Protein AF-A0A0B7B7A6-F1 (afdb_monomer)

InterPro domains:
  IPR002202 Hydroxymethylglutaryl-CoA reductase, class I/II [PF00368] (1-121)
  IPR002202 Hydroxymethylglutaryl-CoA reductase, class I/II [PS50065] (1-121)
  IPR002202 Hydroxymethylglutaryl-CoA reductase, class I/II [PTHR10572] (1-123)
  IPR009029 Hydroxymethylglutaryl-CoA reductase, class I/II, substrate-binding domain superfamily [SSF56542] (1-111)
  IPR023074 Hydroxymethylglutaryl-CoA reductase, class I/II, catalytic domain superfamily [G3DSA:3.90.770.10] (1-116)
  IPR023076 Hydroxymethylglutaryl-CoA reductase, class I/II, conserved site [PS00318] (52-59)
  IPR023076 Hydroxymethylglutaryl-CoA reductase, class I/II, conserved site [PS01192] (106-119)

pLDDT: mean 80.35, std 23.57, range [34.16, 98.25]

Organism: NCBI:txid1028688

Foldseek 3Di:
DVLLVLLLVLCVQQQHDNVCSVLQSPKDKDWAQDDPVSPDIDIDMDGPGHDWDQDDGGNPPVRNVVSLVVVVQHDADPVDGCVSRVSSSVVSRVSSRVVVVVVVVCVVVVNVVVCCVPPVDDPVPDPVPPPDDPDPDDDDDDDDDDDDDDDDDD

Structure (mmCIF, N/CA/C/O backbone):
data_AF-A0A0B7B7A6-F1
#
_entry.id   AF-A0A0B7B7A6-F1
#
loop_
_atom_site.group_PDB
_atom_site.id
_atom_site.type_symbol
_atom_site.label_atom_id
_atom_site.label_alt_id
_atom_site.label_comp_id
_atom_site.label_asym_id
_atom_site.label_entity_id
_atom_site.label_seq_id
_atom_site.pdbx_PDB_ins_code
_atom_site.Cartn_x
_atom_site.Cartn_y
_atom_site.Cartn_z
_atom_site.occupancy
_atom_site.B_iso_or_equiv
_atom_site.auth_seq_id
_atom_site.auth_comp_id
_atom_site.auth_asym_id
_atom_site.auth_atom_id
_atom_site.pdbx_PDB_model_num
ATOM 1 N N . ALA A 1 1 ? 0.646 5.688 13.981 1.00 62.81 1 ALA A N 1
ATOM 2 C CA . ALA A 1 1 ? 1.655 4.775 14.539 1.00 62.81 1 ALA A CA 1
ATOM 3 C C . ALA A 1 1 ? 2.505 4.275 13.377 1.00 62.81 1 ALA A C 1
ATOM 5 O O . ALA A 1 1 ? 2.775 5.077 12.498 1.00 62.81 1 ALA A O 1
ATOM 6 N N . HIS A 1 2 ? 2.985 3.036 13.377 1.00 86.50 2 HIS A N 1
ATOM 7 C CA . HIS A 1 2 ? 3.994 2.429 12.490 1.00 86.50 2 HIS A CA 1
ATOM 8 C C . HIS A 1 2 ? 3.751 2.418 10.956 1.00 86.50 2 HIS A C 1
ATOM 10 O O . HIS A 1 2 ? 4.151 1.464 10.290 1.00 86.50 2 HIS A O 1
ATOM 16 N N . ALA A 1 3 ? 3.176 3.466 10.361 1.00 92.38 3 ALA A N 1
ATOM 17 C CA . ALA A 1 3 ? 3.035 3.654 8.913 1.00 92.38 3 ALA A CA 1
ATOM 18 C C . ALA A 1 3 ? 4.341 3.370 8.150 1.00 92.38 3 ALA A C 1
ATOM 20 O O . ALA A 1 3 ? 4.329 2.630 7.171 1.00 92.38 3 ALA A O 1
ATOM 21 N N . SER A 1 4 ? 5.477 3.857 8.663 1.00 94.75 4 SER A N 1
ATOM 22 C CA . SER A 1 4 ? 6.824 3.599 8.124 1.00 94.75 4 SER A CA 1
ATOM 23 C C . SER A 1 4 ? 7.138 2.106 7.943 1.00 94.75 4 SER A C 1
ATOM 25 O O . SER A 1 4 ? 7.704 1.719 6.922 1.00 94.75 4 SER A O 1
ATOM 27 N N . ASN A 1 5 ? 6.711 1.236 8.867 1.00 94.00 5 ASN A N 1
ATOM 28 C CA . ASN A 1 5 ? 6.957 -0.207 8.758 1.00 94.00 5 ASN A CA 1
ATOM 29 C C . ASN A 1 5 ? 6.199 -0.809 7.570 1.00 94.00 5 ASN A C 1
ATOM 31 O O . ASN A 1 5 ? 6.747 -1.611 6.818 1.00 94.00 5 ASN A O 1
ATOM 35 N N . ILE A 1 6 ? 4.936 -0.413 7.405 1.00 96.38 6 ILE A N 1
ATOM 36 C CA . ILE A 1 6 ? 4.052 -0.921 6.351 1.00 96.38 6 ILE A CA 1
ATOM 37 C C . ILE A 1 6 ? 4.491 -0.384 4.989 1.00 96.38 6 ILE A C 1
ATOM 39 O O . ILE A 1 6 ? 4.621 -1.157 4.042 1.00 96.38 6 ILE A O 1
ATOM 43 N N . VAL A 1 7 ? 4.773 0.919 4.909 1.00 97.62 7 VAL A N 1
ATOM 44 C CA . VAL A 1 7 ? 5.297 1.577 3.706 1.00 97.62 7 VAL A CA 1
ATOM 45 C C . VAL A 1 7 ? 6.592 0.899 3.269 1.00 97.62 7 VAL A C 1
ATOM 47 O O . VAL A 1 7 ? 6.667 0.416 2.145 1.00 97.62 7 VAL A O 1
ATOM 50 N N . THR A 1 8 ? 7.565 0.752 4.173 1.00 97.69 8 THR A N 1
ATOM 51 C CA . THR A 1 8 ? 8.848 0.095 3.873 1.00 97.69 8 THR A CA 1
ATOM 52 C C . THR A 1 8 ? 8.660 -1.345 3.389 1.00 97.69 8 THR A C 1
ATOM 54 O O . THR A 1 8 ? 9.280 -1.746 2.405 1.00 97.69 8 THR A O 1
ATOM 57 N N . ALA A 1 9 ? 7.788 -2.126 4.037 1.00 97.50 9 ALA A N 1
ATOM 58 C CA . ALA A 1 9 ? 7.530 -3.511 3.646 1.00 97.50 9 ALA A CA 1
ATOM 59 C C . ALA A 1 9 ? 6.959 -3.613 2.224 1.00 97.50 9 ALA A C 1
ATOM 61 O O . ALA A 1 9 ? 7.446 -4.408 1.418 1.00 97.50 9 ALA A O 1
ATOM 62 N N . ILE A 1 10 ? 5.964 -2.781 1.896 1.00 97.75 10 ILE A N 1
ATOM 63 C CA . ILE A 1 10 ? 5.385 -2.741 0.549 1.00 97.75 10 ILE A CA 1
ATOM 64 C C . ILE A 1 10 ? 6.428 -2.250 -0.458 1.00 97.75 10 ILE A C 1
ATOM 66 O O . ILE A 1 10 ? 6.550 -2.843 -1.523 1.00 97.75 10 ILE A O 1
ATOM 70 N N . TYR A 1 11 ? 7.214 -1.227 -0.115 1.00 98.25 11 TYR A N 1
ATOM 71 C CA . TYR A 1 11 ? 8.222 -0.644 -1.002 1.00 98.25 11 TYR A CA 1
ATOM 72 C C . TYR A 1 11 ? 9.265 -1.675 -1.423 1.00 98.25 11 TYR A C 1
ATOM 74 O O . TYR A 1 11 ? 9.534 -1.836 -2.612 1.00 98.25 11 TYR A O 1
ATOM 82 N N . ILE A 1 12 ? 9.797 -2.430 -0.460 1.00 97.81 12 ILE A N 1
ATOM 83 C CA . ILE A 1 12 ? 10.754 -3.506 -0.733 1.00 97.81 12 ILE A CA 1
ATOM 84 C C . ILE A 1 12 ? 10.103 -4.605 -1.585 1.00 97.81 12 ILE A C 1
ATOM 86 O O . ILE A 1 12 ? 10.711 -5.081 -2.546 1.00 97.81 12 ILE A O 1
ATOM 90 N N . ALA A 1 13 ? 8.865 -4.994 -1.264 1.00 97.81 13 ALA A N 1
ATOM 91 C CA . ALA A 1 13 ? 8.161 -6.063 -1.967 1.00 97.81 13 ALA A CA 1
ATOM 92 C C . ALA A 1 13 ? 7.827 -5.707 -3.424 1.00 97.81 13 ALA A C 1
ATOM 94 O O . ALA A 1 13 ? 7.899 -6.577 -4.288 1.00 97.81 13 ALA A O 1
ATOM 95 N N . THR A 1 14 ? 7.476 -4.451 -3.710 1.00 97.94 14 THR A N 1
ATOM 96 C CA . THR A 1 14 ? 7.044 -3.998 -5.042 1.00 97.94 14 THR A CA 1
ATOM 97 C C . THR A 1 14 ? 8.119 -3.220 -5.805 1.00 97.94 14 THR A C 1
ATOM 99 O O . THR A 1 14 ? 7.833 -2.656 -6.859 1.00 97.94 14 THR A O 1
ATOM 102 N N . GLY A 1 15 ? 9.360 -3.192 -5.309 1.00 97.69 15 GLY A N 1
ATOM 103 C CA . GLY A 1 15 ? 10.504 -2.602 -6.013 1.00 97.69 15 GLY A CA 1
ATOM 104 C C . GLY A 1 15 ? 10.510 -1.075 -6.073 1.00 97.69 15 GLY A C 1
ATOM 105 O O . GLY A 1 15 ? 11.027 -0.512 -7.039 1.00 97.69 15 GLY A O 1
ATOM 106 N N . GLN A 1 16 ? 9.931 -0.424 -5.066 1.00 98.06 16 GLN A N 1
ATOM 107 C CA . GLN A 1 16 ? 10.013 1.026 -4.859 1.00 98.06 16 GLN A CA 1
ATOM 108 C C . GLN A 1 16 ? 11.349 1.400 -4.200 1.00 98.06 16 GLN A C 1
ATOM 110 O O . GLN A 1 16 ? 12.101 0.518 -3.787 1.00 98.06 16 GLN A O 1
ATOM 115 N N . ASP A 1 17 ? 11.635 2.697 -4.064 1.00 97.50 17 ASP A N 1
ATOM 116 C CA . ASP A 1 17 ? 12.832 3.193 -3.376 1.00 97.50 17 ASP A CA 1
ATOM 117 C C . ASP A 1 17 ? 12.598 3.307 -1.853 1.00 97.50 17 ASP A C 1
ATOM 119 O O . ASP A 1 17 ? 11.888 4.213 -1.407 1.00 97.50 17 ASP A O 1
ATOM 123 N N . PRO A 1 18 ? 13.205 2.446 -1.008 1.00 95.88 18 PRO A N 1
ATOM 124 C CA . PRO A 1 18 ? 13.017 2.507 0.441 1.00 95.88 18 PRO A CA 1
ATOM 125 C C . PRO A 1 18 ? 13.544 3.799 1.078 1.00 95.88 18 PRO A C 1
ATOM 127 O O . PRO A 1 18 ? 13.100 4.150 2.171 1.00 95.88 18 PRO A O 1
ATOM 130 N N . ALA A 1 19 ? 14.457 4.530 0.428 1.00 96.62 19 ALA A N 1
ATOM 131 C CA . ALA A 1 19 ? 14.932 5.816 0.934 1.00 96.62 19 ALA A CA 1
ATOM 132 C C . ALA A 1 19 ? 13.810 6.871 0.949 1.00 96.62 19 ALA A C 1
ATOM 134 O O . ALA A 1 19 ? 13.771 7.726 1.837 1.00 96.62 19 ALA A O 1
ATOM 135 N N . GLN A 1 20 ? 12.836 6.755 0.039 1.00 96.19 20 GLN A N 1
ATOM 136 C CA . GLN A 1 20 ? 11.662 7.632 -0.034 1.00 96.19 20 GLN A CA 1
ATOM 137 C C . GLN A 1 20 ? 10.654 7.404 1.103 1.00 96.19 20 GLN A C 1
ATOM 139 O O . GLN A 1 20 ? 9.711 8.184 1.265 1.00 96.19 20 GLN A O 1
ATOM 144 N N . ASN A 1 21 ? 10.855 6.384 1.948 1.00 95.81 21 ASN A N 1
ATOM 145 C CA . ASN A 1 21 ? 10.019 6.136 3.122 1.00 95.81 21 ASN A CA 1
ATOM 146 C C . ASN A 1 21 ? 9.972 7.340 4.082 1.00 95.81 21 ASN A C 1
ATOM 148 O O . ASN A 1 21 ? 8.957 7.550 4.742 1.00 95.81 21 ASN A O 1
ATOM 152 N N . ILE A 1 22 ? 11.028 8.162 4.130 1.00 94.62 22 ILE A N 1
ATOM 153 C CA . ILE A 1 22 ? 11.085 9.364 4.979 1.00 94.62 22 ILE A CA 1
ATOM 154 C C . ILE A 1 22 ? 9.901 10.292 4.685 1.00 94.62 22 ILE A C 1
ATOM 156 O O . ILE A 1 22 ? 9.172 10.663 5.599 1.00 94.62 22 ILE A O 1
ATOM 160 N N . ALA A 1 23 ? 9.685 10.633 3.412 1.00 94.44 23 ALA A N 1
ATOM 161 C CA . ALA A 1 23 ? 8.574 11.486 2.999 1.00 94.44 23 ALA A CA 1
ATOM 162 C C . ALA A 1 23 ? 7.265 10.694 2.865 1.00 94.44 23 ALA A C 1
ATOM 164 O O . ALA A 1 23 ? 6.195 11.180 3.237 1.00 94.44 23 ALA A O 1
ATOM 165 N N . SER A 1 24 ? 7.345 9.455 2.377 1.00 96.56 24 SER A N 1
ATOM 166 C CA . SER A 1 24 ? 6.167 8.639 2.061 1.00 96.56 24 SER A CA 1
ATOM 167 C C . SER A 1 24 ? 5.424 8.114 3.285 1.00 96.56 24 SER A C 1
ATOM 169 O O . SER A 1 24 ? 4.249 7.775 3.183 1.00 96.56 24 SER A O 1
ATOM 171 N N . SER A 1 25 ? 6.070 8.067 4.451 1.00 96.50 25 SER A N 1
ATOM 172 C CA . SER A 1 25 ? 5.446 7.625 5.703 1.00 96.50 25 SER A CA 1
ATOM 173 C C . SER A 1 25 ? 4.732 8.735 6.480 1.00 96.50 25 SER A C 1
ATOM 175 O O . SER A 1 25 ? 4.135 8.444 7.520 1.00 96.50 25 SER A O 1
ATOM 177 N N . ASN A 1 26 ? 4.724 9.977 5.973 1.00 96.50 26 ASN A N 1
ATOM 178 C CA . ASN A 1 26 ? 3.907 11.053 6.531 1.00 96.50 26 ASN A CA 1
ATOM 179 C C . ASN A 1 26 ? 2.438 10.628 6.539 1.00 96.50 26 ASN A C 1
ATOM 181 O O . ASN A 1 26 ? 1.828 10.418 5.491 1.00 96.50 26 ASN A O 1
ATOM 185 N N . CYS A 1 27 ? 1.881 10.483 7.737 1.00 96.38 27 CYS A N 1
ATOM 186 C CA . CYS A 1 27 ? 0.576 9.881 7.935 1.00 96.38 27 CYS A CA 1
ATOM 187 C C . CYS A 1 27 ? -0.152 10.542 9.106 1.00 96.38 27 CYS A C 1
ATOM 189 O O . CYS A 1 27 ? 0.421 10.740 10.179 1.00 96.38 27 CYS A O 1
ATOM 191 N N . MET A 1 28 ? -1.431 10.846 8.900 1.00 96.31 28 MET A N 1
ATOM 192 C CA . MET A 1 28 ? -2.365 11.266 9.938 1.00 96.31 28 MET A CA 1
ATOM 193 C C . MET A 1 28 ? -3.535 10.287 9.969 1.00 96.31 28 MET A C 1
ATOM 195 O O . MET A 1 28 ? -4.193 10.078 8.950 1.00 96.31 28 MET A O 1
ATOM 199 N N . VAL A 1 29 ? -3.789 9.701 11.138 1.00 94.75 29 VAL A N 1
ATOM 200 C CA . VAL A 1 29 ? -4.912 8.787 11.367 1.00 94.75 29 VAL A CA 1
ATOM 201 C C . VAL A 1 29 ? -5.874 9.438 12.343 1.00 94.75 29 VAL A C 1
ATOM 203 O O . VAL A 1 29 ? -5.455 9.868 13.418 1.00 94.75 29 VAL A O 1
ATOM 206 N N . LEU A 1 30 ? -7.149 9.497 11.972 1.00 95.62 30 LEU A N 1
ATOM 207 C CA . LEU A 1 30 ? -8.223 10.008 12.819 1.00 95.62 30 LEU A CA 1
ATOM 208 C C . LEU A 1 30 ? -9.247 8.899 13.042 1.00 95.62 30 LEU A C 1
ATOM 210 O O . LEU A 1 30 ? -9.543 8.131 12.127 1.00 95.62 30 LEU A O 1
ATOM 214 N N . MET A 1 31 ? -9.760 8.816 14.265 1.00 95.31 31 MET A N 1
ATOM 215 C CA . MET A 1 31 ? -10.747 7.829 14.692 1.00 95.31 31 MET A CA 1
ATOM 216 C C . MET A 1 31 ? -11.840 8.544 15.480 1.00 95.31 31 MET A C 1
ATOM 218 O O . MET A 1 31 ? -11.529 9.260 16.432 1.00 95.31 31 MET A O 1
ATOM 222 N N . GLU A 1 32 ? -13.097 8.352 15.096 1.00 94.12 32 GLU A N 1
ATOM 223 C CA . GLU A 1 32 ? -14.252 8.983 15.736 1.00 94.12 32 GLU A CA 1
ATOM 224 C C . GLU A 1 32 ? -15.450 8.019 15.818 1.00 94.12 32 GLU A C 1
ATOM 226 O O . GLU A 1 32 ? -15.596 7.150 14.951 1.00 94.12 32 GLU A O 1
ATOM 231 N N . PRO A 1 33 ? -16.308 8.141 16.849 1.00 94.62 33 PRO A N 1
ATOM 232 C CA . PRO A 1 33 ? -17.575 7.418 16.901 1.00 94.62 33 PRO A CA 1
ATOM 233 C C . PRO A 1 33 ? -18.469 7.790 15.716 1.00 94.62 33 PRO A C 1
ATOM 235 O O . PRO A 1 33 ? -18.516 8.949 15.301 1.00 94.62 33 PRO A O 1
ATOM 238 N N . ALA A 1 34 ? -19.203 6.816 15.195 1.00 93.38 34 ALA A N 1
ATOM 239 C CA . ALA A 1 34 ? -20.043 6.972 14.019 1.00 93.38 34 ALA A CA 1
ATOM 240 C C . ALA A 1 34 ? -21.361 6.195 14.139 1.00 93.38 34 ALA A C 1
ATOM 242 O O . ALA A 1 34 ? -21.602 5.446 15.087 1.00 93.38 34 ALA A O 1
ATOM 243 N N . GLY A 1 35 ? -22.226 6.398 13.146 1.00 93.00 35 GLY A N 1
ATOM 244 C CA . GLY A 1 35 ? -23.550 5.785 13.081 1.00 93.00 35 GLY A CA 1
ATOM 245 C C . GLY A 1 35 ? -24.596 6.495 13.958 1.00 93.00 35 GLY A C 1
ATOM 246 O O . GLY A 1 35 ? -24.260 7.373 14.752 1.00 93.00 35 GLY A O 1
ATOM 247 N N . PRO A 1 36 ? -25.890 6.144 13.828 1.00 90.12 36 PRO A N 1
ATOM 248 C CA . PRO A 1 36 ? -26.980 6.817 14.546 1.00 90.12 36 PRO A CA 1
ATOM 249 C C . PRO A 1 36 ? -26.925 6.670 16.073 1.00 90.12 36 PRO A C 1
ATOM 251 O O . PRO A 1 36 ? -27.492 7.496 16.784 1.00 90.12 36 PRO A O 1
ATOM 254 N N . LEU A 1 37 ? -26.281 5.606 16.562 1.00 90.81 37 LEU A N 1
ATOM 255 C CA . LEU A 1 37 ? -26.176 5.267 17.986 1.00 90.81 37 LEU A CA 1
ATOM 256 C C . LEU A 1 37 ? -24.780 5.540 18.573 1.00 90.81 37 LEU A C 1
ATOM 258 O O . LEU A 1 37 ? -24.631 5.517 19.789 1.00 90.81 37 LEU A O 1
ATOM 262 N N . GLY A 1 38 ? -23.776 5.832 17.734 1.00 90.50 38 GLY A N 1
ATOM 263 C CA . GLY A 1 38 ? -22.392 6.060 18.170 1.00 90.50 38 GLY A CA 1
ATOM 264 C C . GLY A 1 38 ? -21.568 4.791 18.421 1.00 90.50 38 GLY A C 1
ATOM 265 O O . GLY A 1 38 ? -20.475 4.894 18.973 1.00 90.50 38 GLY A O 1
ATOM 266 N N . ASP A 1 39 ? -22.074 3.619 18.027 1.00 91.38 39 ASP A N 1
ATOM 267 C CA . ASP A 1 39 ? -21.418 2.320 18.240 1.00 91.38 39 ASP A CA 1
ATOM 268 C C . ASP A 1 39 ? -20.472 1.911 17.094 1.00 91.38 39 ASP A C 1
ATOM 270 O O . ASP A 1 39 ? -19.683 0.975 17.246 1.00 91.38 39 ASP A O 1
ATOM 274 N N . ASP A 1 40 ? -20.525 2.603 15.950 1.00 94.75 40 ASP A N 1
ATOM 275 C CA . ASP A 1 40 ? -19.617 2.355 14.830 1.00 94.75 40 ASP A CA 1
ATOM 276 C C . ASP A 1 40 ? -18.324 3.168 14.991 1.00 94.75 40 ASP A C 1
ATOM 278 O O . ASP A 1 40 ? -18.293 4.221 15.629 1.00 94.75 40 ASP A O 1
ATOM 282 N N . LEU A 1 41 ? -17.242 2.708 14.361 1.00 93.81 41 LEU A N 1
ATOM 283 C CA . LEU A 1 41 ? -15.968 3.425 14.317 1.00 93.81 41 LEU A CA 1
ATOM 284 C C . LEU A 1 41 ? -15.724 3.970 12.910 1.00 93.81 41 LEU A C 1
ATOM 286 O O . LEU A 1 41 ? -15.495 3.199 11.976 1.00 93.81 41 LEU A O 1
ATOM 290 N N . HIS A 1 42 ? -15.700 5.294 12.763 1.00 96.12 42 HIS A N 1
ATOM 291 C CA . HIS A 1 42 ? -15.165 5.926 11.564 1.00 96.12 42 HIS A CA 1
ATOM 292 C C . HIS A 1 42 ? -13.659 6.130 11.731 1.00 96.12 42 HIS A C 1
ATOM 294 O O . HIS A 1 42 ? -13.191 6.737 12.693 1.00 96.12 42 HIS A O 1
ATOM 300 N N . ILE A 1 43 ? -12.892 5.594 10.785 1.00 96.12 43 ILE A N 1
ATOM 301 C CA . ILE A 1 43 ? -11.440 5.723 10.725 1.00 96.12 43 ILE A CA 1
ATOM 302 C C . ILE A 1 43 ? -11.050 6.334 9.384 1.00 96.12 43 ILE A C 1
ATOM 304 O O . ILE A 1 43 ? -11.536 5.917 8.333 1.00 96.12 43 ILE A O 1
ATOM 308 N N . SER A 1 44 ? -10.136 7.299 9.417 1.00 96.69 44 SER A N 1
ATOM 309 C CA . SER A 1 44 ? -9.534 7.873 8.217 1.00 96.69 44 SER A CA 1
ATOM 310 C C . SER A 1 44 ? -8.013 7.892 8.319 1.00 96.69 44 SER A C 1
ATOM 312 O O . SER A 1 44 ? -7.444 8.029 9.402 1.00 96.69 44 SER A O 1
ATOM 314 N N . CYS A 1 45 ? -7.355 7.736 7.172 1.00 96.56 45 CYS A N 1
ATOM 315 C CA . CYS A 1 45 ? -5.907 7.786 7.024 1.00 96.56 45 CYS A CA 1
ATOM 316 C C . CYS A 1 45 ? -5.566 8.755 5.891 1.00 96.56 45 CYS A C 1
ATOM 318 O O . CYS A 1 45 ? -6.032 8.592 4.763 1.00 96.56 45 CYS A O 1
ATOM 320 N N . THR A 1 46 ? -4.761 9.769 6.197 1.00 97.62 46 THR A N 1
ATOM 321 C CA . THR A 1 46 ? -4.288 10.758 5.227 1.00 97.62 46 THR A CA 1
ATOM 322 C C . THR A 1 46 ? -2.781 10.649 5.089 1.00 97.62 46 THR A C 1
ATOM 324 O O . THR A 1 46 ? -2.056 10.794 6.071 1.00 97.62 46 THR A O 1
ATOM 327 N N . MET A 1 47 ? -2.311 10.422 3.864 1.00 97.94 47 MET A N 1
ATOM 328 C CA . MET A 1 47 ? -0.892 10.326 3.525 1.00 97.94 47 MET A CA 1
ATOM 329 C C . MET A 1 47 ? -0.608 11.223 2.312 1.00 97.94 47 MET A C 1
ATOM 331 O O . MET A 1 47 ? -0.900 10.825 1.183 1.00 97.94 47 MET A O 1
ATOM 335 N N . PRO A 1 48 ? -0.117 12.460 2.517 1.00 97.06 48 PRO A N 1
ATOM 336 C CA . PRO A 1 48 ? -0.088 13.479 1.465 1.00 97.06 48 PRO A CA 1
ATOM 337 C C . PRO A 1 48 ? 1.065 13.320 0.466 1.00 97.06 48 PRO A C 1
ATOM 339 O O . PRO A 1 48 ? 1.025 13.918 -0.605 1.00 97.06 48 PRO A O 1
ATOM 342 N N . SER A 1 49 ? 2.095 12.548 0.811 1.00 96.75 49 SER A N 1
ATOM 343 C CA . SER A 1 49 ? 3.380 12.531 0.104 1.00 96.75 49 SER A CA 1
ATOM 344 C C . SER A 1 49 ? 3.847 11.117 -0.246 1.00 96.75 49 SER A C 1
ATOM 346 O O . SER A 1 49 ? 5.028 10.818 -0.124 1.00 96.75 49 SER A O 1
ATOM 348 N N . ILE A 1 50 ? 2.929 10.231 -0.653 1.00 97.69 50 ILE A N 1
ATOM 349 C CA . ILE A 1 50 ? 3.287 8.878 -1.109 1.00 97.69 50 ILE A CA 1
ATOM 350 C C . ILE A 1 50 ? 3.991 8.960 -2.471 1.00 97.69 50 ILE A C 1
ATOM 352 O O . ILE A 1 50 ? 3.365 9.284 -3.481 1.00 97.69 50 ILE A O 1
ATOM 356 N N . GLU A 1 51 ? 5.275 8.611 -2.503 1.00 97.62 51 GLU A N 1
ATOM 357 C CA . GLU A 1 51 ? 6.102 8.578 -3.713 1.00 97.62 51 GLU A CA 1
ATOM 358 C C . GLU A 1 51 ? 6.207 7.143 -4.240 1.00 97.62 51 GLU A C 1
ATOM 360 O O . GLU A 1 51 ? 6.916 6.322 -3.664 1.00 97.62 51 GLU A O 1
ATOM 365 N N . VAL A 1 52 ? 5.480 6.817 -5.315 1.00 97.50 52 VAL A N 1
ATOM 366 C CA . VAL A 1 52 ? 5.418 5.450 -5.865 1.00 97.50 52 VAL A CA 1
ATOM 367 C C . VAL A 1 52 ? 5.337 5.417 -7.386 1.00 97.50 52 VAL A C 1
ATOM 369 O O . VAL A 1 52 ? 4.845 6.349 -8.023 1.00 97.50 52 VAL A O 1
ATOM 372 N N . GLY A 1 53 ? 5.748 4.289 -7.966 1.00 97.25 53 GLY A N 1
ATOM 373 C CA . GLY A 1 53 ? 5.639 4.002 -9.391 1.00 97.25 53 GLY A CA 1
ATOM 374 C C . GLY A 1 53 ? 5.474 2.510 -9.686 1.00 97.25 53 GLY A C 1
ATOM 375 O O . GLY A 1 53 ? 5.841 1.645 -8.898 1.00 97.25 53 GLY A O 1
ATOM 376 N N . THR A 1 54 ? 4.912 2.197 -10.851 1.00 97.44 54 THR A N 1
ATOM 377 C CA . THR A 1 54 ? 4.707 0.810 -11.321 1.00 97.44 54 THR A CA 1
ATOM 378 C C . THR A 1 54 ? 5.515 0.478 -12.578 1.00 97.44 54 THR A C 1
ATOM 380 O O . THR A 1 54 ? 5.360 -0.599 -13.153 1.00 97.44 54 THR A O 1
ATOM 383 N N . VAL A 1 55 ? 6.377 1.408 -13.006 1.00 96.44 55 VAL A N 1
ATOM 384 C CA . VAL A 1 55 ? 7.263 1.304 -14.171 1.00 96.44 55 VAL A CA 1
ATOM 385 C C . VAL A 1 55 ? 8.641 1.854 -13.796 1.00 96.44 55 VAL A C 1
ATOM 387 O O . VAL A 1 55 ? 8.736 2.943 -13.235 1.00 96.44 55 VAL A O 1
ATOM 390 N N . GLY A 1 56 ? 9.706 1.136 -14.162 1.00 95.19 56 GLY A N 1
ATOM 391 C CA . GLY A 1 56 ? 11.098 1.564 -13.974 1.00 95.19 56 GLY A CA 1
ATOM 392 C C . GLY A 1 56 ? 11.695 1.217 -12.604 1.00 95.19 56 GLY A C 1
ATOM 393 O O . GLY A 1 56 ? 11.032 0.653 -11.734 1.00 95.19 56 GLY A O 1
ATOM 394 N N . GLY A 1 57 ? 12.982 1.517 -12.418 1.00 94.94 57 GLY A N 1
ATOM 395 C CA . GLY A 1 57 ? 13.696 1.230 -11.168 1.00 94.94 57 GLY A CA 1
ATOM 396 C C . GLY A 1 57 ? 13.661 -0.255 -10.787 1.00 94.94 57 GLY A C 1
ATOM 397 O O . GLY A 1 57 ? 13.851 -1.123 -11.637 1.00 94.94 57 GLY A O 1
ATOM 398 N N . GLY A 1 58 ? 13.391 -0.553 -9.513 1.00 96.31 58 GLY A N 1
ATOM 399 C CA . GLY A 1 58 ? 13.299 -1.924 -9.000 1.00 96.31 58 GLY A CA 1
ATOM 400 C C . GLY A 1 58 ? 12.057 -2.698 -9.459 1.00 96.31 58 GLY A C 1
ATOM 401 O O . GLY A 1 58 ? 12.032 -3.920 -9.342 1.00 96.31 58 GLY A O 1
ATOM 402 N N . THR A 1 59 ? 11.048 -2.027 -10.025 1.00 96.75 59 THR A N 1
ATOM 403 C CA . THR A 1 59 ? 9.770 -2.653 -10.429 1.00 96.75 59 THR A CA 1
ATOM 404 C C . THR A 1 59 ? 9.903 -3.633 -11.599 1.00 96.75 59 THR A C 1
ATOM 406 O O . THR A 1 59 ? 9.019 -4.458 -11.822 1.00 96.75 59 THR A O 1
ATOM 409 N N . VAL A 1 60 ? 11.008 -3.564 -12.351 1.00 96.31 60 VAL A N 1
ATOM 410 C CA . VAL A 1 60 ? 11.278 -4.445 -13.502 1.00 96.31 60 VAL A CA 1
ATOM 411 C C . VAL A 1 60 ? 11.901 -5.781 -13.096 1.00 96.31 60 VAL A C 1
ATOM 413 O O . VAL A 1 60 ? 11.957 -6.705 -13.908 1.00 96.31 60 VAL A O 1
ATOM 416 N N . LEU A 1 61 ? 12.391 -5.887 -11.858 1.00 96.81 61 LEU A N 1
ATOM 417 C CA . LEU A 1 61 ? 13.031 -7.095 -1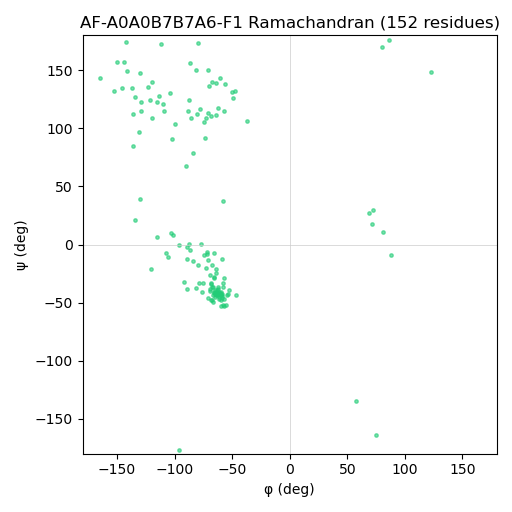1.355 1.00 96.81 61 LEU A CA 1
ATOM 418 C C . LEU A 1 61 ? 11.981 -8.206 -11.179 1.00 96.81 61 LEU A C 1
ATOM 420 O O . LEU A 1 61 ? 10.907 -7.930 -10.644 1.00 96.81 61 LEU A O 1
ATOM 424 N N . PRO A 1 62 ? 12.256 -9.462 -11.591 1.00 97.19 62 PRO A N 1
ATOM 425 C CA . PRO A 1 62 ? 11.231 -10.508 -11.627 1.00 97.19 62 PRO A CA 1
ATOM 426 C C . PRO A 1 62 ? 10.469 -10.738 -10.307 1.00 97.19 62 PRO A C 1
ATOM 428 O O . PRO A 1 62 ? 9.245 -10.859 -10.369 1.00 97.19 62 PRO A O 1
ATOM 431 N N . PRO A 1 63 ? 11.111 -10.754 -9.117 1.00 97.19 63 PRO A N 1
ATOM 432 C CA . PRO A 1 63 ? 10.384 -10.926 -7.856 1.00 97.19 63 PRO A CA 1
ATOM 433 C C . PRO A 1 63 ? 9.424 -9.766 -7.552 1.00 97.19 63 PRO A C 1
ATOM 435 O O . PRO A 1 63 ? 8.269 -9.982 -7.200 1.00 97.19 63 PRO A O 1
ATOM 438 N N . GLN A 1 64 ? 9.885 -8.529 -7.727 1.00 97.94 64 GLN A N 1
ATOM 439 C CA . GLN A 1 64 ? 9.116 -7.315 -7.458 1.00 97.94 64 GLN A CA 1
ATOM 440 C C . GLN A 1 64 ? 7.981 -7.139 -8.474 1.00 97.94 64 GLN A C 1
ATOM 442 O O . GLN A 1 64 ? 6.864 -6.766 -8.114 1.00 97.94 64 GLN A O 1
ATOM 447 N N . ALA A 1 65 ? 8.248 -7.480 -9.736 1.00 97.31 65 ALA A N 1
ATOM 448 C CA . ALA A 1 65 ? 7.252 -7.526 -10.795 1.00 97.31 65 ALA A CA 1
ATOM 449 C C . ALA A 1 65 ? 6.132 -8.526 -10.473 1.00 97.31 65 ALA A C 1
ATOM 451 O O . ALA A 1 65 ? 4.964 -8.187 -10.640 1.00 97.31 65 ALA A O 1
ATOM 452 N N . ALA A 1 66 ? 6.464 -9.707 -9.937 1.00 98.19 66 ALA A N 1
ATOM 453 C CA . ALA A 1 66 ? 5.465 -10.683 -9.505 1.00 98.19 66 ALA A CA 1
ATOM 454 C C . ALA A 1 66 ? 4.575 -10.140 -8.370 1.00 98.19 66 ALA A C 1
ATOM 456 O O . ALA A 1 66 ? 3.369 -10.379 -8.364 1.00 98.19 66 ALA A O 1
ATOM 457 N N . CYS A 1 67 ? 5.130 -9.353 -7.442 1.00 97.94 67 CYS A N 1
ATOM 458 C CA . CYS A 1 67 ? 4.336 -8.665 -6.420 1.00 97.94 67 CYS A CA 1
ATOM 459 C C . CYS A 1 67 ? 3.369 -7.634 -7.013 1.00 97.94 67 CYS A C 1
ATOM 461 O O . CYS A 1 67 ? 2.222 -7.546 -6.580 1.00 97.94 67 CYS A O 1
A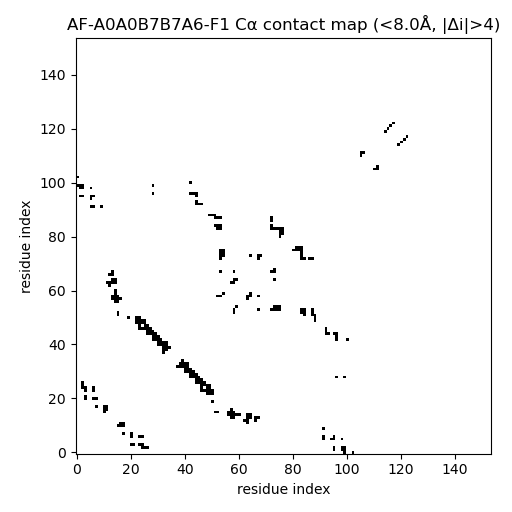TOM 463 N N . LEU A 1 68 ? 3.801 -6.874 -8.020 1.00 97.56 68 LEU A N 1
ATOM 464 C CA . LEU A 1 68 ? 2.928 -5.940 -8.736 1.00 97.56 68 LEU A CA 1
ATOM 465 C C . LEU A 1 68 ? 1.858 -6.664 -9.570 1.00 97.56 68 LEU A C 1
ATOM 467 O O . LEU A 1 68 ? 0.729 -6.178 -9.656 1.00 97.56 68 LEU A O 1
ATOM 471 N N . ASP A 1 69 ? 2.182 -7.835 -10.127 1.00 97.62 69 ASP A N 1
ATOM 472 C CA . ASP A 1 69 ? 1.234 -8.711 -10.826 1.00 97.62 69 ASP A CA 1
ATOM 473 C C . ASP A 1 69 ? 0.164 -9.254 -9.866 1.00 97.62 69 ASP A C 1
ATOM 475 O O . ASP A 1 69 ? -1.020 -9.214 -10.194 1.00 97.62 69 ASP A O 1
ATOM 479 N N . MET A 1 70 ? 0.540 -9.669 -8.646 1.00 97.31 70 MET A N 1
ATOM 480 C CA . MET A 1 70 ? -0.419 -10.085 -7.606 1.00 97.31 70 MET A CA 1
ATOM 481 C C . MET A 1 70 ? -1.421 -8.979 -7.251 1.00 97.31 70 MET A C 1
ATOM 483 O O . MET A 1 70 ? -2.573 -9.262 -6.929 1.00 97.31 70 MET A O 1
ATOM 487 N N . LEU A 1 71 ? -0.989 -7.718 -7.314 1.00 96.62 71 LEU A N 1
ATOM 488 C CA . LEU A 1 71 ? -1.837 -6.551 -7.074 1.00 96.62 71 LEU A CA 1
ATOM 489 C C . LEU A 1 71 ? -2.587 -6.079 -8.337 1.00 96.62 71 LEU A C 1
ATOM 491 O O . LEU A 1 71 ? -3.405 -5.163 -8.244 1.00 96.62 71 LEU A O 1
ATOM 495 N N . GLY A 1 72 ? -2.324 -6.685 -9.501 1.00 97.00 72 GLY A N 1
ATOM 496 C CA . GLY A 1 72 ? -2.959 -6.354 -10.779 1.00 97.00 72 GLY A CA 1
ATOM 497 C C . GLY A 1 72 ? -2.575 -4.982 -11.338 1.00 97.00 72 GLY A C 1
ATOM 498 O O . GLY A 1 72 ? -3.380 -4.363 -12.027 1.00 97.00 72 GLY A O 1
ATOM 499 N N . ILE A 1 73 ? -1.387 -4.475 -11.001 1.00 97.50 73 ILE A N 1
ATOM 500 C CA . ILE A 1 73 ? -0.955 -3.092 -11.293 1.00 97.50 73 ILE A CA 1
ATOM 501 C C . ILE A 1 73 ? 0.468 -3.020 -11.858 1.00 97.50 73 ILE A C 1
ATOM 503 O O . ILE A 1 73 ? 1.134 -1.990 -11.757 1.00 97.50 73 ILE A O 1
ATOM 507 N N . ARG A 1 74 ? 0.982 -4.113 -12.425 1.00 97.00 74 ARG A N 1
ATOM 508 C CA . ARG A 1 74 ? 2.302 -4.105 -13.059 1.00 97.00 74 ARG A CA 1
ATOM 509 C C . ARG A 1 74 ? 2.295 -3.236 -14.315 1.00 97.00 74 ARG A C 1
ATOM 511 O O . ARG A 1 74 ? 1.373 -3.295 -15.122 1.00 97.00 74 ARG A O 1
ATOM 518 N N . GLY A 1 75 ? 3.371 -2.477 -14.510 1.00 95.38 75 GLY A N 1
ATOM 519 C CA . GLY A 1 75 ? 3.578 -1.705 -15.728 1.00 95.38 75 GLY A CA 1
ATOM 520 C C . GLY A 1 75 ? 2.702 -0.454 -15.808 1.00 95.38 75 GLY A C 1
ATOM 521 O O . GLY A 1 75 ? 2.148 0.018 -14.808 1.00 95.38 75 GLY A O 1
ATOM 522 N N . SER A 1 76 ? 2.605 0.102 -17.013 1.00 94.44 76 SER A N 1
ATOM 523 C CA . SER A 1 76 ? 1.731 1.230 -17.329 1.00 94.44 76 SER A CA 1
ATOM 524 C C . SER A 1 76 ? 0.297 0.765 -17.576 1.00 94.44 76 SER A C 1
ATOM 526 O O . SER A 1 76 ? 0.068 -0.340 -18.056 1.00 94.44 76 SER A O 1
ATOM 528 N N . ASP A 1 77 ? -0.667 1.632 -17.277 1.00 95.12 77 ASP A N 1
ATOM 529 C CA . ASP A 1 77 ? -2.047 1.470 -17.737 1.00 95.12 77 ASP A CA 1
ATOM 530 C C . ASP A 1 77 ? -2.174 2.146 -19.112 1.00 95.12 77 ASP A C 1
ATOM 532 O O . ASP A 1 77 ? -2.008 3.365 -19.218 1.00 95.12 77 ASP A O 1
ATOM 536 N N . ASP A 1 78 ? -2.441 1.352 -20.154 1.00 92.88 78 ASP A N 1
ATOM 537 C CA . ASP A 1 78 ? -2.536 1.819 -21.546 1.00 92.88 78 ASP A CA 1
ATOM 538 C C . ASP A 1 78 ? -3.718 2.767 -21.781 1.00 92.88 78 ASP A C 1
ATOM 540 O O . ASP A 1 78 ? -3.680 3.608 -22.679 1.00 92.88 78 ASP A O 1
ATOM 544 N N . LYS A 1 79 ? -4.790 2.628 -20.992 1.00 94.94 79 LYS A N 1
ATOM 545 C CA . LYS A 1 79 ? -6.007 3.435 -21.141 1.00 94.94 79 LYS A CA 1
ATOM 546 C C . LYS A 1 79 ? -5.925 4.713 -20.321 1.00 94.94 79 LYS A C 1
ATOM 548 O O . LYS A 1 79 ? -6.402 5.749 -20.771 1.00 94.94 79 LYS A O 1
ATOM 553 N N . ASN A 1 80 ? -5.342 4.636 -19.125 1.00 96.19 80 ASN A N 1
ATOM 554 C CA . ASN A 1 80 ? -5.262 5.747 -18.181 1.00 96.19 80 ASN A CA 1
ATOM 555 C C . ASN A 1 80 ? -3.861 5.837 -17.550 1.00 96.19 80 ASN A C 1
ATOM 557 O O . ASN A 1 80 ? -3.658 5.338 -16.438 1.00 96.19 80 ASN A O 1
ATOM 561 N N . PRO A 1 81 ? -2.891 6.500 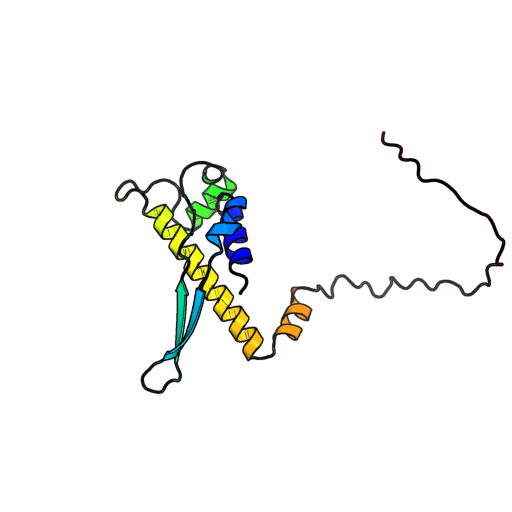-18.205 1.00 96.31 81 PRO A N 1
ATOM 562 C CA . PRO A 1 81 ? -1.537 6.639 -17.678 1.00 96.31 81 PRO A CA 1
ATOM 563 C C . PRO A 1 81 ? -1.510 7.135 -16.224 1.00 96.31 81 PRO A C 1
ATOM 565 O O . PRO A 1 81 ? -2.175 8.104 -15.861 1.00 96.31 81 PRO A O 1
ATOM 568 N N . GLY A 1 82 ? -0.744 6.446 -15.375 1.00 95.56 82 GLY A N 1
ATOM 569 C CA . GLY A 1 82 ? -0.621 6.744 -13.942 1.00 95.56 82 GLY A CA 1
ATOM 570 C C . GLY A 1 82 ? -1.660 6.068 -13.036 1.00 95.56 82 GLY A C 1
ATOM 571 O O . GLY A 1 82 ? -1.492 6.073 -11.816 1.00 95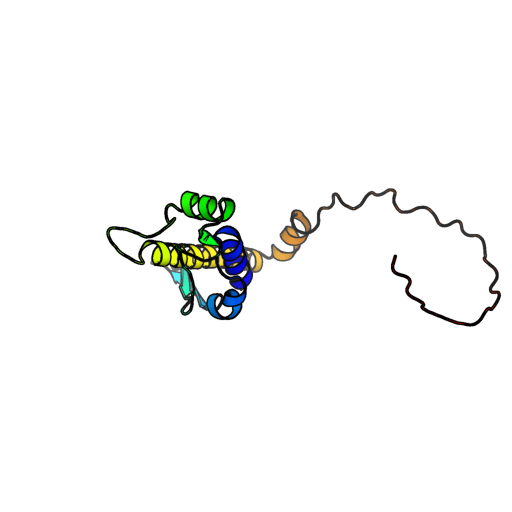.56 82 GLY A O 1
ATOM 572 N N . ASN A 1 83 ? -2.693 5.425 -13.588 1.00 97.69 83 ASN A N 1
ATOM 573 C CA . ASN A 1 83 ? -3.737 4.777 -12.790 1.00 97.69 83 ASN A CA 1
ATOM 574 C C . ASN A 1 83 ? -3.207 3.612 -11.930 1.00 97.69 83 ASN A C 1
ATOM 576 O O . ASN A 1 83 ? -3.576 3.496 -10.763 1.00 97.69 83 ASN A O 1
ATOM 580 N N . HIS A 1 84 ? -2.276 2.803 -12.445 1.00 98.12 84 HIS A N 1
ATOM 581 C CA . HIS A 1 84 ? -1.615 1.751 -11.660 1.00 98.12 84 HIS A CA 1
ATOM 582 C C . HIS A 1 84 ? -0.832 2.311 -10.459 1.00 98.12 84 HIS A C 1
ATOM 584 O O . HIS A 1 84 ? -0.974 1.810 -9.344 1.00 98.12 84 HIS A O 1
ATOM 590 N N . ALA A 1 85 ? -0.077 3.400 -10.642 1.00 97.75 85 ALA A N 1
ATOM 591 C CA . ALA A 1 85 ? 0.639 4.067 -9.551 1.00 97.75 85 ALA A CA 1
ATOM 592 C C . ALA A 1 85 ? -0.327 4.676 -8.520 1.00 97.75 85 ALA A C 1
ATOM 594 O O . ALA A 1 85 ? -0.145 4.505 -7.314 1.00 97.75 85 ALA A O 1
ATOM 595 N N . LYS A 1 86 ? -1.419 5.302 -8.979 1.00 98.00 86 LYS A N 1
ATOM 596 C CA . LYS A 1 86 ? -2.499 5.786 -8.106 1.00 98.00 86 LYS A CA 1
ATOM 597 C C . LYS A 1 86 ? -3.114 4.646 -7.293 1.00 98.00 86 LYS A C 1
ATOM 599 O O . LYS A 1 86 ? -3.366 4.803 -6.099 1.00 98.00 86 LYS A O 1
ATOM 604 N N . ARG A 1 87 ? -3.341 3.492 -7.922 1.00 98.12 87 ARG A N 1
A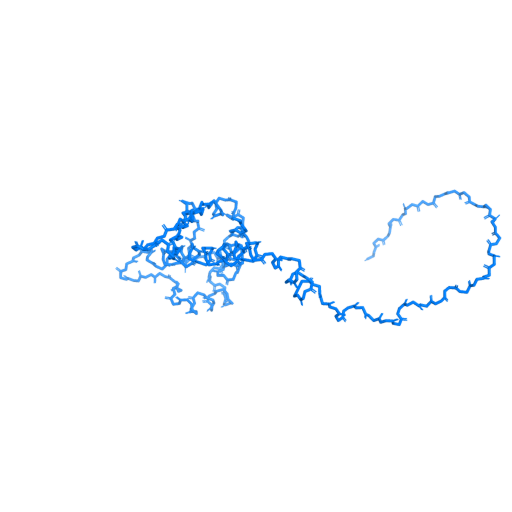TOM 605 C CA . ARG A 1 87 ? -3.876 2.305 -7.254 1.00 98.12 87 ARG A CA 1
ATOM 606 C C . ARG A 1 87 ? -2.901 1.756 -6.213 1.00 98.12 87 ARG A C 1
ATOM 608 O O . ARG A 1 87 ? -3.342 1.427 -5.115 1.00 98.12 87 ARG A O 1
ATOM 615 N N . LEU A 1 88 ? -1.601 1.725 -6.508 1.00 98.19 88 LEU A N 1
ATOM 616 C CA . LEU A 1 88 ? -0.567 1.353 -5.538 1.00 98.19 88 LEU A CA 1
ATOM 617 C C . LEU A 1 88 ? -0.580 2.281 -4.316 1.00 98.19 88 LEU A C 1
ATOM 619 O O . LEU A 1 88 ? -0.607 1.797 -3.186 1.00 98.19 88 LEU A O 1
ATOM 623 N N . ALA A 1 89 ? -0.651 3.599 -4.525 1.00 98.19 89 ALA A N 1
ATOM 624 C CA . ALA A 1 89 ? -0.735 4.571 -3.433 1.00 98.19 89 ALA A CA 1
ATOM 625 C C . ALA A 1 89 ? -1.977 4.348 -2.547 1.00 98.19 89 ALA A C 1
ATOM 627 O O . ALA A 1 89 ? -1.887 4.396 -1.319 1.00 98.19 89 ALA A O 1
ATOM 628 N N . GLN A 1 90 ? -3.130 4.033 -3.150 1.00 98.12 90 GLN A N 1
ATOM 629 C CA . GLN A 1 90 ? -4.348 3.682 -2.410 1.00 98.12 90 GLN A CA 1
ATOM 630 C C . GLN A 1 90 ? -4.192 2.391 -1.600 1.00 98.12 90 GLN A C 1
ATOM 632 O O . GLN A 1 90 ? -4.644 2.332 -0.458 1.00 98.12 90 GLN A O 1
ATOM 637 N N . ILE A 1 91 ? -3.552 1.365 -2.173 1.00 98.12 91 ILE A N 1
ATOM 638 C CA . ILE A 1 91 ? -3.273 0.099 -1.482 1.00 98.12 91 ILE A CA 1
ATOM 639 C C . ILE A 1 91 ? -2.373 0.347 -0.271 1.00 98.12 91 ILE A C 1
ATOM 641 O O . ILE A 1 91 ? -2.670 -0.147 0.815 1.00 98.12 91 ILE A O 1
ATOM 645 N N . ILE A 1 92 ? -1.315 1.146 -0.426 1.00 97.94 92 ILE A N 1
ATOM 646 C CA . ILE A 1 92 ? -0.412 1.504 0.675 1.00 97.94 92 ILE A CA 1
ATOM 647 C C . ILE A 1 92 ? -1.180 2.222 1.782 1.00 97.94 92 ILE A C 1
ATOM 649 O O . ILE A 1 92 ? -1.147 1.770 2.924 1.00 97.94 92 ILE A O 1
ATOM 653 N N . CYS A 1 93 ? -1.925 3.278 1.449 1.00 97.81 93 CYS A N 1
ATOM 654 C CA . CYS A 1 93 ? -2.697 4.039 2.431 1.00 97.81 93 CYS A CA 1
ATOM 655 C C . CYS A 1 93 ? -3.730 3.162 3.165 1.00 97.81 93 CYS A C 1
ATOM 657 O O . CYS A 1 93 ? -3.829 3.208 4.393 1.00 97.81 93 CYS A O 1
ATOM 659 N N . GLY A 1 94 ? -4.444 2.296 2.437 1.00 97.69 94 GLY A N 1
ATOM 660 C CA . GLY A 1 94 ? -5.396 1.348 3.021 1.00 97.69 94 GLY A CA 1
ATOM 661 C C . GLY A 1 94 ? -4.731 0.303 3.921 1.00 97.69 94 GLY A C 1
ATOM 662 O O . GLY A 1 94 ? -5.254 -0.014 4.989 1.00 97.69 94 GLY A O 1
ATOM 663 N N . THR A 1 95 ? -3.552 -0.193 3.540 1.00 97.50 95 THR A N 1
ATOM 664 C CA . THR A 1 95 ? -2.790 -1.153 4.356 1.00 97.50 95 THR A CA 1
ATOM 665 C C . THR A 1 95 ? -2.253 -0.490 5.622 1.00 97.50 95 THR A C 1
ATOM 667 O O . THR A 1 95 ? -2.321 -1.085 6.697 1.00 97.50 95 THR A O 1
ATOM 670 N N . VAL A 1 96 ? -1.783 0.760 5.524 1.00 97.19 96 VAL A N 1
ATOM 671 C CA . VAL A 1 96 ? -1.400 1.574 6.685 1.00 97.19 96 VAL A CA 1
ATOM 672 C C . VAL A 1 96 ? -2.592 1.726 7.621 1.00 97.19 96 VAL A C 1
ATOM 674 O O . VAL A 1 96 ? -2.490 1.349 8.782 1.00 97.19 96 VAL A O 1
ATOM 677 N N . MET A 1 97 ? -3.748 2.162 7.115 1.00 96.81 97 MET A N 1
ATOM 678 C CA . MET A 1 97 ? -4.969 2.304 7.913 1.00 96.81 97 MET A CA 1
ATOM 679 C C . MET A 1 97 ? -5.357 1.005 8.639 1.00 96.81 97 MET A C 1
ATOM 681 O O . MET A 1 97 ? -5.676 1.036 9.826 1.00 96.81 97 MET A O 1
ATOM 685 N N . ALA A 1 98 ? -5.277 -0.145 7.963 1.00 95.94 98 ALA A N 1
ATOM 686 C CA . ALA A 1 98 ? -5.560 -1.447 8.567 1.00 95.94 98 ALA A CA 1
ATOM 687 C C . ALA A 1 98 ? -4.566 -1.808 9.687 1.00 95.94 98 ALA A C 1
ATOM 689 O O . ALA A 1 98 ? -4.964 -2.278 10.755 1.00 95.94 98 ALA A O 1
ATOM 690 N N . GLY A 1 99 ? -3.271 -1.562 9.475 1.00 94.31 99 GLY A N 1
ATOM 691 C CA . GLY A 1 99 ? -2.250 -1.804 10.495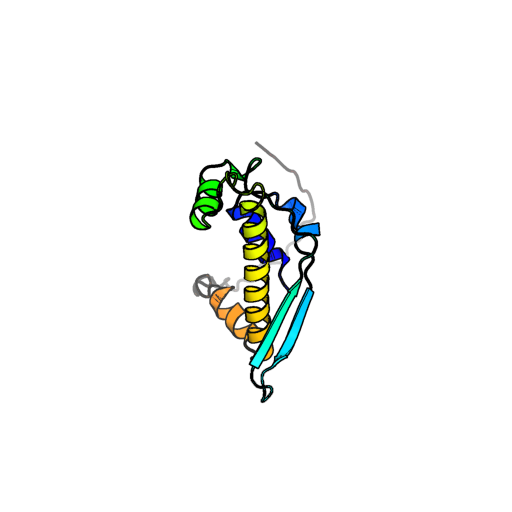 1.00 94.31 99 GLY A CA 1
ATOM 692 C C . GLY A 1 99 ? -2.354 -0.859 11.695 1.00 94.31 99 GLY A C 1
ATOM 693 O O . GLY A 1 99 ? -2.074 -1.260 12.826 1.00 94.31 99 GLY A O 1
ATOM 694 N N . GLU A 1 100 ? -2.784 0.378 11.473 1.00 92.94 100 GLU A N 1
ATOM 695 C CA . GLU A 1 100 ? -3.060 1.367 12.517 1.00 92.94 100 GLU A CA 1
ATOM 696 C C . GLU A 1 100 ? -4.273 0.963 13.355 1.00 92.94 100 GLU A C 1
ATOM 698 O O . GLU A 1 100 ? -4.182 0.910 14.582 1.00 92.94 100 GLU A O 1
ATOM 703 N N . LEU A 1 101 ? -5.372 0.571 12.701 1.00 93.19 101 LEU A N 1
ATOM 704 C CA . LEU A 1 101 ? -6.563 0.040 13.362 1.00 93.19 101 LEU A CA 1
ATOM 705 C C . LEU A 1 101 ? -6.224 -1.182 14.224 1.00 93.19 101 LEU A C 1
ATOM 707 O O . LEU A 1 101 ? -6.627 -1.256 15.386 1.00 93.19 101 LEU A O 1
ATOM 711 N N . SER A 1 102 ? -5.447 -2.125 13.683 1.00 91.81 102 SER A N 1
ATOM 712 C CA . SER A 1 102 ? -5.039 -3.329 14.410 1.00 91.81 102 SER A CA 1
ATOM 713 C C . SER A 1 102 ? -4.183 -3.010 15.639 1.00 91.81 102 SER A C 1
ATOM 715 O O . SER A 1 102 ? -4.380 -3.628 16.688 1.00 91.81 102 SER A O 1
ATOM 717 N N . LEU A 1 103 ? -3.235 -2.072 15.536 1.00 88.69 103 LEU A N 1
ATOM 718 C CA . LEU A 1 103 ? -2.387 -1.674 16.663 1.00 88.69 103 LEU A CA 1
ATOM 719 C C . LEU A 1 103 ? -3.194 -0.946 17.737 1.00 88.69 103 LEU A C 1
ATOM 721 O O . LEU A 1 103 ? -3.072 -1.277 18.915 1.00 88.69 103 LEU A O 1
ATOM 725 N N . MET A 1 104 ? -4.020 0.025 17.337 1.00 89.56 104 MET A N 1
ATOM 726 C CA . MET A 1 104 ? -4.859 0.778 18.268 1.00 89.56 104 MET A CA 1
ATOM 727 C C . MET A 1 104 ? -5.837 -0.146 18.994 1.00 89.56 104 MET A C 1
ATOM 729 O O . MET A 1 104 ? -5.967 -0.049 20.210 1.00 89.56 104 MET A O 1
ATOM 733 N N . SER A 1 105 ? -6.426 -1.117 18.290 1.00 88.31 105 SER A N 1
ATOM 734 C CA . SER A 1 105 ? -7.281 -2.144 18.900 1.00 88.31 105 SER A CA 1
ATOM 735 C C . SER A 1 105 ? -6.521 -2.983 19.935 1.00 88.31 105 SER A C 1
ATOM 737 O O . SER A 1 105 ? -7.027 -3.238 21.027 1.00 88.31 105 SER A O 1
ATOM 739 N N . ALA A 1 106 ? -5.280 -3.386 19.636 1.00 85.62 106 ALA A N 1
ATOM 740 C CA . ALA A 1 106 ? -4.450 -4.153 20.567 1.00 85.62 106 ALA A CA 1
ATOM 741 C C . ALA A 1 106 ? -4.028 -3.343 21.809 1.00 85.62 106 ALA A C 1
ATOM 743 O O . ALA A 1 106 ? -3.957 -3.906 22.907 1.00 85.62 106 ALA A O 1
ATOM 744 N N . LEU A 1 107 ? -3.756 -2.043 21.644 1.00 82.56 107 LEU A N 1
ATOM 745 C CA . LEU A 1 107 ? -3.476 -1.112 22.741 1.00 82.56 107 LEU A CA 1
ATOM 746 C C . LEU A 1 107 ? -4.715 -0.906 23.618 1.00 82.56 107 LEU A C 1
ATOM 748 O O . LEU A 1 107 ? -4.624 -1.068 24.832 1.00 82.56 107 LEU A O 1
ATOM 752 N N . ALA A 1 108 ? -5.866 -0.622 23.003 1.00 82.88 108 ALA A N 1
ATOM 753 C CA . ALA A 1 108 ? -7.131 -0.390 23.695 1.00 82.88 108 ALA A CA 1
ATOM 754 C C . ALA A 1 108 ? -7.604 -1.625 24.479 1.00 82.88 108 ALA A C 1
ATOM 756 O O . ALA A 1 108 ? -8.075 -1.497 25.605 1.00 82.88 108 ALA A O 1
ATOM 757 N N . ALA A 1 109 ? -7.413 -2.830 23.933 1.00 80.25 109 ALA A N 1
ATOM 758 C CA . ALA A 1 109 ? -7.753 -4.079 24.612 1.00 80.25 109 ALA A CA 1
ATOM 759 C C . ALA A 1 109 ? -6.778 -4.463 25.748 1.00 80.25 109 ALA A C 1
ATOM 761 O O . ALA A 1 109 ? -7.026 -5.433 26.458 1.00 80.25 109 ALA A O 1
ATOM 762 N N . GLY A 1 110 ? -5.641 -3.771 25.916 1.00 61.25 110 GLY A N 1
ATOM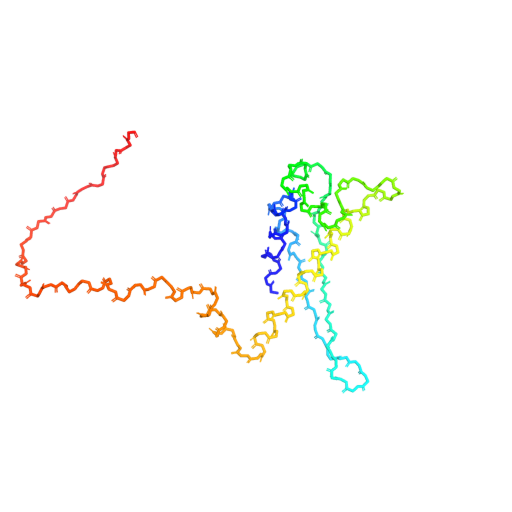 763 C CA . GLY A 1 110 ? -4.597 -4.154 26.879 1.00 61.25 110 GLY A CA 1
ATOM 764 C C . GLY A 1 110 ? -3.802 -5.409 26.478 1.00 61.25 110 GLY A C 1
ATOM 765 O O . GLY A 1 110 ? -3.131 -6.028 27.304 1.00 61.25 110 GLY A O 1
ATOM 766 N N . HIS A 1 111 ? -3.856 -5.813 25.205 1.00 56.12 111 HIS A N 1
ATOM 767 C CA . HIS A 1 111 ? -3.247 -7.051 24.698 1.00 56.12 111 HIS A CA 1
ATOM 768 C C . HIS A 1 111 ? -1.788 -6.888 24.232 1.00 56.12 111 HIS A C 1
ATOM 770 O O . HIS A 1 111 ? -1.162 -7.881 23.851 1.00 56.12 111 HIS A O 1
ATOM 776 N N . LEU A 1 112 ? -1.219 -5.676 24.286 1.00 52.03 112 LEU A N 1
ATOM 777 C CA . LEU A 1 112 ? 0.101 -5.364 23.714 1.00 52.03 112 LEU A CA 1
ATOM 778 C C . LEU A 1 112 ? 1.248 -6.228 24.272 1.00 52.03 112 LEU A C 1
ATOM 780 O O . LEU A 1 112 ? 2.148 -6.629 23.538 1.00 52.03 112 LEU A O 1
ATOM 784 N N . VAL A 1 113 ? 1.202 -6.568 25.564 1.00 52.69 113 VAL A N 1
ATOM 785 C CA . VAL A 1 113 ? 2.232 -7.402 26.210 1.00 52.69 113 VAL A CA 1
ATOM 786 C C . VAL A 1 113 ? 2.077 -8.881 25.822 1.00 52.69 113 VAL A C 1
ATOM 788 O O . VAL A 1 113 ? 3.066 -9.597 25.661 1.00 52.69 113 VAL A O 1
ATOM 791 N N . LYS A 1 114 ? 0.842 -9.351 25.603 1.00 49.84 114 LYS A N 1
ATOM 792 C CA . LYS A 1 114 ? 0.536 -10.770 25.354 1.00 49.84 114 LYS A CA 1
ATOM 793 C C . LYS A 1 114 ? 0.841 -11.191 23.911 1.00 49.84 114 LYS A C 1
ATOM 795 O O . LYS A 1 114 ? 1.265 -12.323 23.684 1.00 49.84 114 LYS A O 1
ATOM 800 N N . SER A 1 115 ? 0.672 -10.295 22.936 1.00 51.06 115 SER A N 1
ATOM 801 C CA . SER A 1 115 ? 1.002 -10.553 21.526 1.00 51.06 115 SER A CA 1
ATOM 802 C C . SER A 1 115 ? 2.512 -10.488 21.248 1.00 51.06 115 SER A C 1
ATOM 804 O O . SER A 1 115 ? 3.028 -11.385 20.576 1.00 51.06 115 SER A O 1
ATOM 806 N N . HIS A 1 116 ? 3.243 -9.528 21.839 1.00 52.34 116 HIS A N 1
ATOM 807 C CA . HIS A 1 116 ? 4.713 -9.459 21.757 1.00 52.34 116 HIS A CA 1
ATOM 808 C C .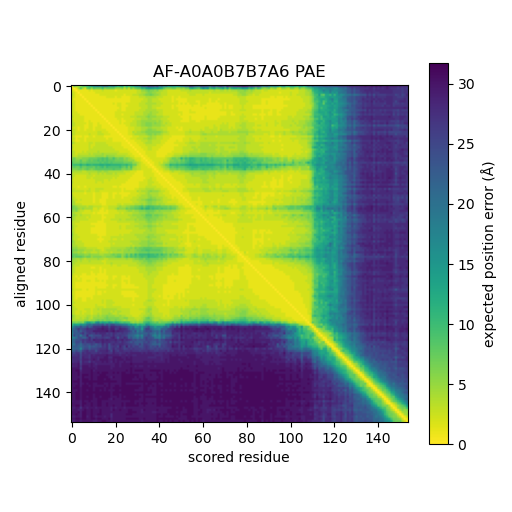 HIS A 1 116 ? 5.393 -10.714 22.327 1.00 52.34 116 HIS A C 1
ATOM 810 O O . HIS A 1 116 ? 6.314 -11.246 21.706 1.00 52.34 116 HIS A O 1
ATOM 816 N N . LEU A 1 117 ? 4.915 -11.227 23.467 1.00 51.81 117 LEU A N 1
ATOM 817 C CA . LEU A 1 117 ? 5.445 -12.452 24.079 1.00 51.81 117 LEU A CA 1
ATOM 818 C C . LEU A 1 117 ? 5.121 -13.724 23.283 1.00 51.81 117 LEU A C 1
ATOM 820 O O . LEU A 1 117 ? 5.865 -14.693 23.384 1.00 51.81 117 LEU A O 1
ATOM 824 N N . LYS A 1 118 ? 4.032 -13.737 22.503 1.00 54.31 118 LYS A N 1
ATOM 825 C CA . LYS A 1 118 ? 3.581 -14.933 21.774 1.00 54.31 118 LYS A CA 1
ATOM 826 C C . LYS A 1 118 ? 4.141 -15.039 20.349 1.00 54.31 118 LYS A C 1
ATOM 828 O O . LYS A 1 118 ? 4.337 -16.156 19.887 1.00 54.31 118 LYS A O 1
ATOM 833 N N . HIS A 1 119 ? 4.375 -13.918 19.656 1.00 55.84 119 HIS A N 1
ATOM 834 C CA . HIS A 1 119 ? 4.773 -13.926 18.233 1.00 55.84 119 HIS A CA 1
ATOM 835 C C . HIS A 1 119 ? 6.124 -13.254 17.940 1.00 55.84 119 HIS A C 1
ATOM 837 O O . HIS A 1 119 ? 6.718 -13.555 16.913 1.00 55.84 119 HIS A O 1
ATOM 843 N N . ASN A 1 120 ? 6.634 -12.378 18.818 1.00 50.81 120 ASN A N 1
ATOM 844 C CA . ASN A 1 120 ? 7.905 -11.659 18.609 1.00 50.81 120 ASN A CA 1
ATOM 845 C C . ASN A 1 120 ? 9.053 -12.180 19.508 1.00 50.81 120 ASN A C 1
ATOM 847 O O . ASN A 1 120 ? 10.212 -11.817 19.346 1.00 50.81 120 ASN A O 1
ATOM 851 N N . ARG A 1 121 ? 8.753 -13.079 20.454 1.00 46.53 121 ARG A N 1
ATOM 852 C CA . ARG A 1 121 ? 9.736 -13.970 21.084 1.00 46.53 121 ARG A CA 1
ATOM 853 C C . ARG A 1 121 ? 9.309 -15.399 20.797 1.00 46.53 121 ARG A C 1
ATOM 855 O O . ARG A 1 121 ? 8.330 -15.871 21.366 1.00 46.53 121 ARG A O 1
ATOM 862 N N . SER A 1 122 ? 10.031 -16.109 19.936 1.00 40.12 122 SER A N 1
ATOM 863 C CA . SER A 1 122 ? 9.884 -17.559 19.890 1.00 40.12 122 SER A CA 1
ATOM 864 C C . SER A 1 122 ? 10.355 -18.116 21.235 1.00 40.12 122 SER A C 1
ATOM 866 O O . SER A 1 122 ? 11.548 -18.103 21.539 1.00 40.12 122 SER A O 1
ATOM 868 N N . ILE A 1 123 ? 9.429 -18.655 22.026 1.00 49.09 123 ILE A N 1
ATOM 869 C CA . ILE A 1 123 ? 9.745 -19.483 23.206 1.00 49.09 123 ILE A CA 1
ATOM 870 C C . ILE A 1 123 ? 10.572 -20.725 22.783 1.00 49.09 123 ILE A C 1
ATOM 872 O O . ILE A 1 123 ? 11.197 -21.379 23.605 1.00 49.09 123 ILE A O 1
ATOM 876 N N . LEU A 1 124 ? 10.654 -20.997 21.475 1.00 47.44 124 LEU A N 1
ATOM 877 C CA . LEU A 1 124 ? 11.443 -22.062 20.857 1.00 47.44 124 LEU A CA 1
ATOM 878 C C . LEU A 1 124 ? 12.970 -21.842 20.869 1.00 47.44 124 LEU A C 1
ATOM 880 O O . LEU A 1 124 ? 13.683 -22.771 20.519 1.00 47.44 124 LEU A O 1
ATOM 884 N N . ASN A 1 125 ? 13.482 -20.670 21.278 1.00 46.41 125 ASN A N 1
ATOM 885 C CA . ASN A 1 125 ? 14.935 -20.425 21.361 1.00 46.41 125 ASN A CA 1
ATOM 886 C C . ASN A 1 125 ? 15.520 -20.511 22.783 1.00 46.41 125 ASN A C 1
ATOM 888 O O . ASN A 1 125 ? 16.687 -20.180 22.978 1.00 46.41 125 ASN A O 1
ATOM 892 N N . MET A 1 126 ? 14.745 -20.955 23.777 1.00 49.88 126 MET A N 1
ATOM 893 C CA . MET A 1 126 ? 15.304 -21.354 25.070 1.00 49.88 126 MET A CA 1
ATOM 894 C C . MET A 1 126 ? 15.357 -22.876 25.143 1.00 49.88 126 MET A C 1
ATOM 896 O O . MET A 1 126 ? 14.404 -23.520 25.573 1.00 49.88 126 MET A O 1
ATOM 900 N N . ASP A 1 127 ? 16.482 -23.442 24.714 1.00 48.19 127 ASP A N 1
ATOM 901 C CA . ASP A 1 127 ? 16.861 -24.787 25.133 1.00 48.19 127 ASP A CA 1
ATOM 902 C C . ASP A 1 127 ? 17.064 -24.764 26.665 1.00 48.19 127 ASP A C 1
ATOM 904 O O . ASP A 1 127 ? 17.939 -24.032 27.146 1.00 48.19 127 ASP A O 1
ATOM 908 N N . PRO A 1 128 ? 16.282 -25.518 27.464 1.00 48.75 128 PRO A N 1
ATOM 909 C CA . PRO A 1 128 ? 16.429 -25.545 28.919 1.00 48.75 128 PRO A CA 1
ATOM 910 C C . PRO A 1 128 ? 17.765 -26.149 29.381 1.00 48.75 128 PRO A C 1
ATOM 912 O O . PRO A 1 128 ? 18.062 -26.128 30.573 1.00 48.75 128 PRO A O 1
ATOM 915 N N . THR A 1 129 ? 18.566 -26.711 28.470 1.00 43.84 129 THR A N 1
ATOM 916 C CA . THR A 1 129 ? 19.796 -27.443 28.800 1.00 43.84 129 THR A CA 1
ATOM 917 C C . THR A 1 129 ? 21.079 -26.610 28.714 1.00 43.84 129 THR A C 1
ATOM 919 O O . THR A 1 129 ? 22.155 -27.102 29.057 1.00 43.84 129 THR A O 1
ATOM 922 N N . ALA A 1 130 ? 20.999 -25.325 28.348 1.00 48.88 130 ALA A N 1
ATOM 923 C CA . ALA A 1 130 ? 22.178 -24.458 28.236 1.00 48.88 130 ALA A CA 1
ATOM 924 C C . ALA A 1 130 ? 22.738 -23.943 29.581 1.00 48.88 130 ALA A C 1
ATOM 926 O O . ALA A 1 130 ? 23.758 -23.252 29.594 1.00 48.88 130 ALA A O 1
ATOM 927 N N . VAL A 1 131 ? 22.143 -24.306 30.724 1.00 46.41 131 VAL A N 1
ATOM 928 C CA . VAL A 1 131 ? 22.785 -24.115 32.034 1.00 46.41 131 VAL A CA 1
ATOM 929 C C . VAL A 1 131 ? 23.710 -25.303 32.289 1.00 46.41 131 VAL A C 1
ATOM 931 O O . VAL A 1 131 ? 23.390 -26.226 33.034 1.00 46.41 131 VAL A O 1
ATOM 934 N N . LYS A 1 132 ? 24.892 -25.286 31.663 1.00 38.34 132 LYS A N 1
ATOM 935 C CA . LYS A 1 132 ? 26.014 -26.063 32.192 1.00 38.34 132 LYS A CA 1
ATOM 936 C C . LYS A 1 132 ? 26.424 -25.420 33.510 1.00 38.34 132 LYS A C 1
ATOM 938 O O . LYS A 1 132 ? 26.939 -24.308 33.539 1.00 38.34 132 LYS A O 1
ATOM 943 N N . THR A 1 133 ? 26.154 -26.148 34.584 1.00 34.53 133 THR A N 1
ATOM 944 C CA . THR A 1 133 ? 26.759 -26.013 35.907 1.00 34.53 133 THR A CA 1
ATOM 945 C C . THR A 1 133 ? 28.242 -25.668 35.784 1.00 34.53 133 THR A C 1
ATOM 947 O O . THR A 1 133 ? 29.050 -26.524 35.420 1.00 34.53 133 THR A O 1
ATOM 950 N N . THR A 1 134 ? 28.611 -24.421 36.070 1.00 39.81 134 THR A N 1
ATOM 951 C CA . THR A 1 134 ? 29.999 -24.094 36.389 1.00 39.81 134 THR A CA 1
ATOM 952 C C . THR A 1 134 ? 30.272 -24.637 37.781 1.00 39.81 134 THR A C 1
ATOM 954 O O . THR A 1 134 ? 29.709 -24.168 38.770 1.00 39.81 134 THR A O 1
ATOM 957 N N . ASP A 1 135 ? 31.076 -25.690 37.797 1.00 39.03 135 ASP A N 1
ATOM 958 C CA . ASP A 1 135 ? 31.677 -26.322 38.958 1.00 39.03 135 ASP A CA 1
ATOM 959 C C . ASP A 1 135 ? 32.306 -25.275 39.897 1.00 39.03 135 ASP A C 1
ATOM 961 O O . ASP A 1 135 ? 33.009 -24.360 39.466 1.00 39.03 135 ASP A O 1
ATOM 965 N N . ASN A 1 136 ? 32.001 -25.399 41.186 1.00 47.50 136 ASN A N 1
ATOM 966 C CA . ASN A 1 136 ? 32.322 -24.444 42.240 1.00 47.50 136 ASN A CA 1
ATOM 967 C C . ASN A 1 136 ? 33.697 -24.780 42.842 1.00 47.50 136 ASN A C 1
ATOM 969 O O . ASN A 1 136 ? 33.808 -25.194 43.997 1.00 47.50 136 ASN A O 1
ATOM 973 N N . SER A 1 137 ? 34.761 -24.618 42.055 1.00 38.41 137 SER A N 1
ATOM 974 C CA . SER A 1 137 ? 36.144 -24.715 42.541 1.00 38.41 137 SER A CA 1
ATOM 975 C C . SER A 1 137 ? 36.768 -23.314 42.666 1.00 38.41 137 SER A C 1
ATOM 977 O O . SER A 1 137 ? 36.659 -22.506 41.740 1.00 38.41 137 SER A O 1
ATOM 979 N N . PRO A 1 138 ? 37.401 -22.964 43.806 1.00 36.09 138 PRO A N 1
ATOM 980 C CA . PRO A 1 138 ? 37.916 -21.618 44.020 1.00 36.09 138 PRO A CA 1
ATOM 981 C C . PRO A 1 138 ? 39.182 -21.416 43.181 1.00 36.09 138 PRO A C 1
ATOM 983 O O . PRO A 1 138 ? 40.249 -21.937 43.504 1.00 36.09 138 PRO A O 1
ATOM 986 N N . LEU A 1 139 ? 39.072 -20.658 42.089 1.00 36.38 139 LEU A N 1
ATOM 987 C CA . LEU A 1 139 ? 40.229 -20.234 41.305 1.00 36.38 139 LEU A CA 1
ATOM 988 C C . LEU A 1 139 ? 40.894 -19.021 41.969 1.00 36.38 139 LEU A C 1
ATOM 990 O O . LEU A 1 139 ? 40.340 -17.929 42.067 1.00 36.38 139 LEU A O 1
ATOM 994 N N . ASN A 1 140 ? 42.100 -19.301 42.453 1.00 34.94 140 ASN A N 1
ATOM 995 C CA . ASN A 1 140 ? 43.078 -18.436 43.092 1.00 34.94 140 ASN A CA 1
ATOM 996 C C . ASN A 1 140 ? 43.333 -17.138 42.297 1.00 34.94 140 ASN A C 1
ATOM 998 O O . ASN A 1 140 ? 43.673 -17.175 41.114 1.00 34.94 140 ASN A O 1
ATOM 1002 N N . LEU A 1 141 ? 43.191 -15.992 42.968 1.00 39.69 141 LEU A N 1
ATOM 1003 C CA . LEU A 1 141 ? 43.423 -14.655 42.426 1.00 39.69 141 LEU A CA 1
ATOM 1004 C C . LEU A 1 141 ? 44.935 -14.410 42.280 1.00 39.69 141 LEU A C 1
ATOM 1006 O O . LEU A 1 141 ? 45.587 -13.939 43.210 1.00 39.69 141 LEU A O 1
ATOM 1010 N N . ALA A 1 142 ? 45.496 -14.721 41.111 1.00 37.25 142 ALA A N 1
ATOM 1011 C CA . ALA A 1 142 ? 46.867 -14.364 40.752 1.00 37.25 142 ALA A CA 1
ATOM 1012 C C . ALA A 1 142 ? 46.871 -13.286 39.656 1.00 37.25 142 ALA A C 1
ATOM 1014 O O . ALA A 1 142 ? 46.308 -13.454 38.578 1.00 37.25 142 ALA A O 1
ATOM 1015 N N . ALA A 1 143 ? 47.492 -12.154 39.980 1.00 44.12 143 ALA A N 1
ATOM 1016 C CA . ALA A 1 143 ? 47.599 -10.953 39.165 1.00 44.12 143 ALA 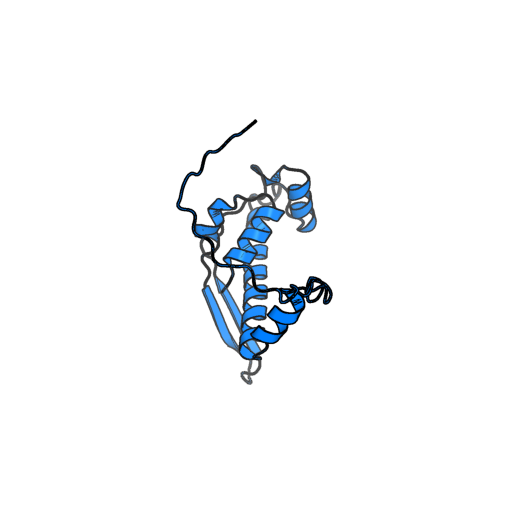A CA 1
ATOM 1017 C C . ALA A 1 143 ? 48.387 -11.164 37.860 1.00 44.12 143 ALA A C 1
ATOM 1019 O O . ALA A 1 143 ? 49.468 -11.749 37.875 1.00 44.12 143 ALA A O 1
ATOM 1020 N N . THR A 1 144 ? 47.923 -10.584 36.747 1.00 36.66 144 THR A N 1
ATOM 1021 C CA . THR A 1 144 ? 48.778 -10.209 35.603 1.00 36.66 144 THR A CA 1
ATOM 1022 C C . THR A 1 144 ? 48.147 -9.025 34.850 1.00 36.66 144 THR A C 1
ATOM 1024 O O . THR A 1 144 ? 46.942 -9.005 34.613 1.00 36.66 144 THR A O 1
ATOM 1027 N N . VAL A 1 145 ? 48.958 -8.006 34.550 1.00 38.09 145 VAL A N 1
ATOM 1028 C CA . VAL A 1 145 ? 48.591 -6.696 33.959 1.00 38.09 145 VAL A CA 1
ATOM 1029 C C . VAL A 1 145 ? 48.799 -6.718 32.407 1.00 38.09 145 VAL A C 1
ATOM 1031 O O . VAL A 1 145 ? 49.119 -7.783 31.887 1.00 38.09 145 VAL A O 1
ATOM 1034 N N . PRO A 1 146 ? 48.595 -5.634 31.616 1.00 43.19 146 PRO A N 1
ATOM 1035 C CA . PRO A 1 146 ? 47.620 -5.525 30.517 1.00 43.19 146 PRO A CA 1
ATOM 1036 C C . PRO A 1 146 ? 48.222 -5.426 29.082 1.00 43.19 146 PRO A C 1
ATOM 1038 O O . PRO A 1 146 ? 49.413 -5.189 28.906 1.00 43.19 146 PRO A O 1
ATOM 1041 N N . GLY A 1 147 ? 47.367 -5.488 28.048 1.00 34.16 147 GLY A N 1
ATOM 1042 C CA . GLY A 1 147 ? 47.680 -5.204 26.624 1.00 34.16 147 GLY A CA 1
ATOM 1043 C C . GLY A 1 147 ? 47.350 -6.397 25.711 1.00 34.16 147 GLY A C 1
ATOM 1044 O O . GLY A 1 147 ? 47.412 -7.532 26.157 1.00 34.16 147 GLY A O 1
ATOM 1045 N N . THR A 1 148 ? 46.944 -6.288 24.448 1.00 39.31 148 THR A N 1
ATOM 1046 C CA . THR A 1 148 ? 46.761 -5.187 23.487 1.00 39.31 148 THR A CA 1
ATOM 1047 C C . THR A 1 148 ? 45.896 -5.760 22.352 1.00 39.31 148 THR A C 1
ATOM 1049 O O . THR A 1 148 ? 46.061 -6.917 21.969 1.00 39.31 148 THR A O 1
ATOM 1052 N N . CYS A 1 149 ? 44.985 -4.970 21.782 1.00 39.69 149 CYS A N 1
ATOM 1053 C CA . CYS A 1 149 ? 44.191 -5.371 20.619 1.00 39.69 149 CYS A CA 1
ATOM 1054 C C . CYS A 1 149 ? 45.043 -5.252 19.346 1.00 39.69 149 CYS A C 1
ATOM 1056 O O . CYS A 1 149 ? 45.429 -4.140 18.986 1.00 39.69 149 CYS A O 1
ATOM 1058 N N . ILE A 1 150 ? 45.316 -6.356 18.641 1.00 46.50 150 ILE A N 1
ATOM 1059 C CA . ILE A 1 150 ? 45.857 -6.315 17.274 1.00 46.50 150 ILE A CA 1
ATOM 1060 C C . ILE A 1 150 ? 45.001 -7.200 16.364 1.00 46.50 150 ILE A C 1
ATOM 1062 O O . ILE A 1 150 ? 44.945 -8.419 16.510 1.00 46.50 150 ILE A O 1
ATOM 1066 N N . ASN A 1 151 ? 44.354 -6.533 15.408 1.00 42.19 151 ASN A N 1
ATOM 1067 C CA . ASN A 1 151 ? 43.709 -7.098 14.230 1.00 42.19 151 ASN A CA 1
ATOM 1068 C C . ASN A 1 151 ? 44.696 -7.928 13.397 1.00 42.19 151 ASN A C 1
ATOM 1070 O O . ASN A 1 151 ? 45.790 -7.453 13.091 1.00 42.19 151 ASN A O 1
ATOM 1074 N N . LYS A 1 152 ? 44.257 -9.084 12.894 1.00 37.72 152 LYS A N 1
ATOM 1075 C CA . LYS A 1 152 ? 44.772 -9.643 11.638 1.00 37.72 152 LYS A CA 1
ATOM 1076 C C . LYS A 1 152 ? 43.620 -10.172 10.795 1.00 37.72 152 LYS A C 1
ATOM 1078 O O . LYS A 1 152 ? 42.975 -11.150 11.153 1.00 37.72 152 LYS A O 1
ATOM 1083 N N . ALA A 1 153 ? 43.396 -9.482 9.682 1.00 36.62 153 ALA A N 1
ATOM 1084 C CA . ALA A 1 153 ? 42.749 -10.022 8.502 1.00 36.62 153 ALA A CA 1
ATOM 1085 C C . ALA A 1 153 ? 43.694 -11.021 7.811 1.00 36.62 153 ALA A C 1
ATOM 1087 O O . ALA A 1 153 ? 44.921 -10.887 7.877 1.00 36.62 153 ALA A O 1
ATOM 1088 N N . SER A 1 154 ? 43.113 -12.007 7.142 1.00 44.12 154 SER A N 1
ATOM 1089 C CA . SER A 1 154 ? 43.705 -12.765 6.039 1.00 44.12 154 SER A CA 1
ATOM 1090 C C . SER A 1 154 ? 42.639 -12.903 4.967 1.00 44.12 154 SER A C 1
ATOM 1092 O O . SER A 1 154 ? 41.456 -13.019 5.363 1.00 44.12 154 SER A O 1
#

Mean predicted aligned error: 13.64 Å

Radius of gyration: 25.44 Å; Cα contacts (8 Å, |Δi|>4): 164; chains: 1; bounding box: 76×41×66 Å

Secondary structure (DSSP, 8-state):
--HHHHHHHHHHHHT--GGGHHHHT--EEEEEEESSSS-EEEEEEE-TT----SSSGGGGSHHHHHHHHHTT--S--SSSTTHHHHHHHHHHHHHHHHHHHHHHHHHHTT-HHHHIIIIIS-GGG--TT-------------------------

Nearest PDB structures (foldseek):
  1dq8-assembly1_D  TM=9.894E-01  e=7.754E-13  Homo sapiens
  1hw8-assembly1_A  TM=9.939E-01  e=3.090E-12  Homo sapiens
  1hwi-assembly1_A  TM=9.955E-01  e=3.700E-12  Homo sapiens
  3ccw-assembly1_D  TM=9.954E-01  e=5.636E-12  unclassified
  2r4f-assembly1_B  TM=9.947E-01  e=6.749E-12  Homo sapiens

Solvent-accessible surface area (backbone atoms only — not comparable to full-atom values): 9400 Å² total; per-residue (Å²): 122,73,34,48,60,49,50,39,52,50,23,64,46,36,20,45,67,60,80,51,38,74,56,34,33,44,69,48,77,50,76,44,72,25,72,99,85,48,84,40,80,44,74,49,66,47,58,92,47,66,79,73,63,31,64,58,84,46,23,71,41,70,71,16,30,50,46,25,49,77,70,73,30,53,41,77,34,93,90,47,77,58,48,28,28,54,49,50,51,50,51,49,51,52,52,30,43,52,54,43,51,54,49,52,51,33,56,76,70,69,41,56,69,63,51,47,57,64,73,75,37,68,76,84,76,64,67,89,74,78,73,70,80,78,77,94,68,89,78,77,92,74,91,83,88,90,88,80,95,76,89,79,87,131

Sequence (154 aa):
AHASNIVTAIYIATGQDPAQNIASSNCMVLMEPAGPLGDDLHISCTMPSIEVGTVGGGTVLPPQAACLDMLGIRGSDDKNPGNHAKRLAQIICGTVMAGELSLMSALAAGHLVKSHLKHNRSILNMDPTAVKTTDNSPLNLAATVPGTCINKAS